Protein AF-A0A172T9U8-F1 (afdb_monomer)

Foldseek 3Di:
DKAKWKWKWFDDDPDTDTDDIHNDPVVSVVCLVVPDDDFDFDDPPDPQDWTFGDDDPDTGITIHMDIDDDDD

Mean predicted aligned error: 4.44 Å

Radius of gyration: 12.49 Å; Cα contacts (8 Å, |Δi|>4): 141; chains: 1;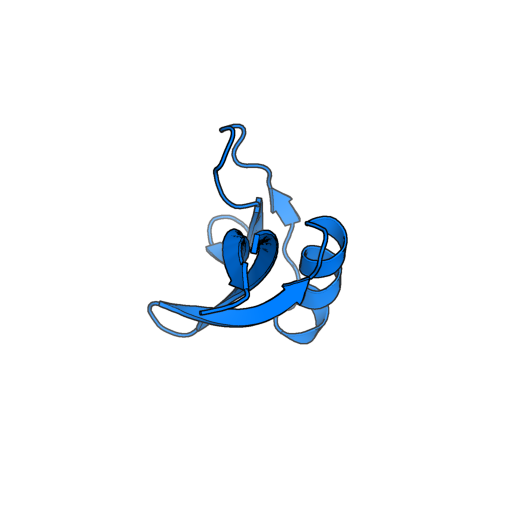 bounding box: 29×25×34 Å

pLDDT: mean 89.6, std 9.99, range [50.0, 97.94]

Structure (mmCIF, N/CA/C/O backbone):
data_AF-A0A172T9U8-F1
#
_entry.id   AF-A0A172T9U8-F1
#
loop_
_atom_site.group_PDB
_atom_site.id
_atom_site.type_symbol
_atom_site.label_atom_id
_atom_site.label_alt_id
_atom_site.label_comp_id
_atom_site.label_asym_id
_atom_site.label_entity_id
_atom_site.label_seq_id
_atom_site.pdbx_PDB_ins_code
_atom_site.Cartn_x
_atom_site.Cartn_y
_atom_site.Cartn_z
_atom_sit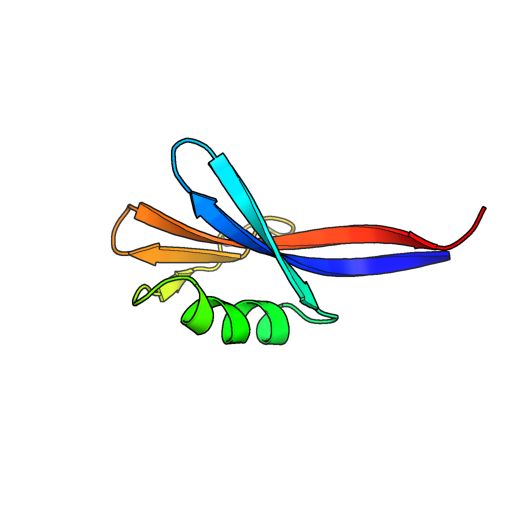e.occupancy
_atom_site.B_iso_or_equiv
_atom_site.auth_seq_id
_atom_site.auth_comp_id
_atom_site.auth_asym_id
_atom_site.auth_atom_id
_atom_site.pdbx_PDB_model_num
ATOM 1 N N . MET A 1 1 ? 16.085 -9.844 -17.417 1.00 67.81 1 MET A N 1
ATOM 2 C CA . MET A 1 1 ? 16.155 -8.399 -17.059 1.00 67.81 1 MET A CA 1
ATOM 3 C C . MET A 1 1 ? 15.366 -8.181 -15.772 1.00 67.81 1 MET A C 1
ATOM 5 O O . MET A 1 1 ? 14.227 -8.627 -15.715 1.00 67.81 1 MET A O 1
ATOM 9 N N . GLN A 1 2 ? 15.954 -7.562 -14.741 1.00 76.75 2 GLN A N 1
ATOM 10 C CA . GLN A 1 2 ? 15.259 -7.282 -13.473 1.00 76.75 2 GLN A CA 1
ATOM 11 C C . GLN A 1 2 ? 14.557 -5.921 -13.541 1.00 76.75 2 GLN A C 1
ATOM 13 O O . GLN A 1 2 ? 15.193 -4.907 -13.827 1.00 76.75 2 GLN A O 1
ATOM 18 N N . GLN A 1 3 ? 13.251 -5.896 -13.280 1.00 84.62 3 GLN A N 1
ATOM 19 C CA . GLN A 1 3 ? 12.452 -4.673 -13.213 1.00 84.62 3 GLN A CA 1
ATOM 20 C C . GLN A 1 3 ? 11.738 -4.591 -11.866 1.00 84.62 3 GLN A C 1
ATOM 22 O O . GLN A 1 3 ? 11.219 -5.583 -11.363 1.00 84.62 3 GLN A O 1
ATOM 27 N N . PHE A 1 4 ? 11.685 -3.394 -11.285 1.00 89.19 4 PHE A N 1
ATOM 28 C CA . PHE A 1 4 ? 10.902 -3.164 -10.076 1.00 89.19 4 PHE A CA 1
ATOM 29 C C . PHE A 1 4 ? 9.430 -2.930 -10.411 1.00 89.19 4 PHE A C 1
ATOM 31 O O . PHE A 1 4 ? 9.102 -2.200 -1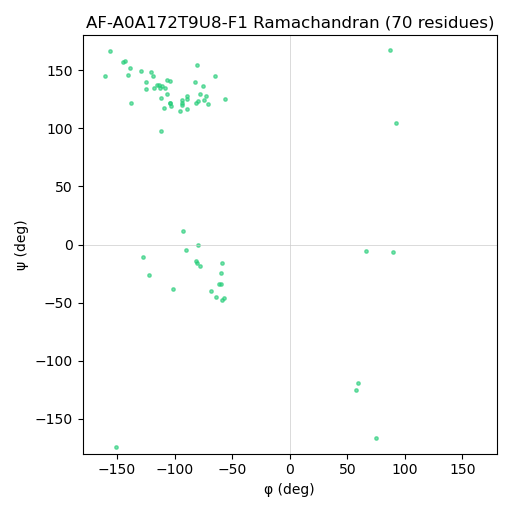1.344 1.00 89.19 4 PHE A O 1
ATOM 38 N N . VAL A 1 5 ? 8.551 -3.498 -9.595 1.00 93.06 5 VAL A N 1
ATOM 39 C CA . VAL A 1 5 ? 7.111 -3.253 -9.618 1.00 93.06 5 VAL A CA 1
ATOM 40 C C . VAL A 1 5 ? 6.634 -2.903 -8.213 1.00 93.06 5 VAL A C 1
ATOM 42 O O . VAL A 1 5 ? 7.177 -3.364 -7.211 1.00 93.06 5 VAL A O 1
ATOM 45 N N . TYR A 1 6 ? 5.603 -2.076 -8.141 1.00 94.31 6 TYR A N 1
ATOM 46 C CA . TYR A 1 6 ? 4.892 -1.752 -6.917 1.00 94.31 6 TYR A CA 1
ATOM 47 C C . TYR A 1 6 ? 3.572 -2.513 -6.909 1.00 94.31 6 TYR A C 1
ATOM 49 O O . TYR A 1 6 ? 2.734 -2.342 -7.798 1.00 94.31 6 TYR A O 1
ATOM 57 N N . VAL A 1 7 ? 3.397 -3.365 -5.910 1.00 96.12 7 VAL A N 1
ATOM 58 C CA . VAL A 1 7 ? 2.237 -4.236 -5.752 1.00 96.12 7 VAL A CA 1
ATOM 59 C C . VAL A 1 7 ? 1.350 -3.661 -4.663 1.00 96.12 7 VAL A C 1
ATOM 61 O O . VAL A 1 7 ? 1.790 -3.478 -3.531 1.00 96.12 7 VAL A O 1
ATOM 64 N N . LEU A 1 8 ? 0.096 -3.370 -4.998 1.00 97.31 8 LEU A N 1
ATOM 65 C CA . LEU A 1 8 ? -0.927 -3.080 -4.004 1.00 97.31 8 LEU A CA 1
ATOM 66 C C . LEU A 1 8 ? -1.464 -4.399 -3.452 1.00 97.31 8 LEU A C 1
ATOM 68 O O . LEU A 1 8 ? -2.040 -5.209 -4.188 1.00 97.31 8 LEU A O 1
ATOM 72 N N . GLU A 1 9 ? -1.343 -4.556 -2.145 1.00 97.94 9 GLU A N 1
ATOM 73 C CA . GLU A 1 9 ? -1.912 -5.649 -1.378 1.00 97.94 9 GLU A CA 1
ATOM 74 C C . GLU A 1 9 ? -2.998 -5.119 -0.441 1.00 97.94 9 GLU A C 1
ATOM 76 O O . GLU A 1 9 ? -2.821 -4.077 0.185 1.00 97.94 9 GLU A O 1
ATOM 81 N N . VAL A 1 10 ? -4.126 -5.821 -0.325 1.00 97.31 10 VAL A N 1
ATOM 82 C CA . VAL A 1 10 ? -5.210 -5.456 0.605 1.00 97.31 10 VAL A CA 1
ATOM 83 C C . VAL A 1 10 ? -5.439 -6.556 1.626 1.00 97.31 10 VAL A C 1
ATOM 85 O O . VAL A 1 10 ? -5.320 -7.742 1.312 1.00 97.31 10 VAL A O 1
ATOM 88 N N . VAL A 1 11 ? -5.785 -6.164 2.850 1.00 96.31 11 VAL A N 1
ATOM 89 C CA . VAL A 1 11 ? -6.053 -7.103 3.938 1.00 96.31 11 VAL A CA 1
ATOM 90 C C . VAL A 1 11 ? -7.410 -7.775 3.713 1.00 96.31 11 VAL A C 1
ATOM 92 O O . VAL A 1 11 ? -8.448 -7.116 3.572 1.00 96.31 11 VAL A O 1
ATOM 95 N N . ARG A 1 12 ? -7.413 -9.110 3.684 1.00 94.06 12 ARG A N 1
ATOM 96 C CA . ARG A 1 12 ? -8.611 -9.957 3.620 1.00 94.06 12 ARG A CA 1
ATOM 97 C C . ARG A 1 12 ? -8.442 -11.145 4.565 1.00 94.06 12 ARG A C 1
ATOM 99 O O . ARG A 1 12 ? -7.511 -11.932 4.421 1.00 94.06 12 ARG A O 1
ATOM 106 N N . GLY A 1 13 ? -9.361 -11.282 5.522 1.00 89.69 13 GLY A N 1
ATOM 107 C CA . GLY A 1 13 ? -9.255 -12.300 6.570 1.00 89.69 13 GLY A CA 1
ATOM 108 C C . GLY A 1 13 ? -7.944 -12.156 7.347 1.00 89.69 13 GLY A C 1
ATOM 109 O O . GLY A 1 13 ? -7.630 -11.066 7.819 1.00 89.69 13 GLY A O 1
ATOM 110 N N . ASN A 1 14 ? -7.171 -13.241 7.419 1.00 90.19 14 ASN A N 1
ATOM 111 C CA . ASN A 1 14 ? -5.901 -13.301 8.150 1.00 90.19 14 ASN A CA 1
ATOM 112 C C . ASN A 1 14 ? -4.669 -12.978 7.280 1.00 90.19 14 ASN A C 1
ATOM 114 O O . ASN A 1 14 ? -3.545 -13.243 7.703 1.00 90.19 14 ASN A O 1
ATOM 118 N N . GLY A 1 15 ? -4.848 -12.455 6.060 1.00 94.75 15 GLY A N 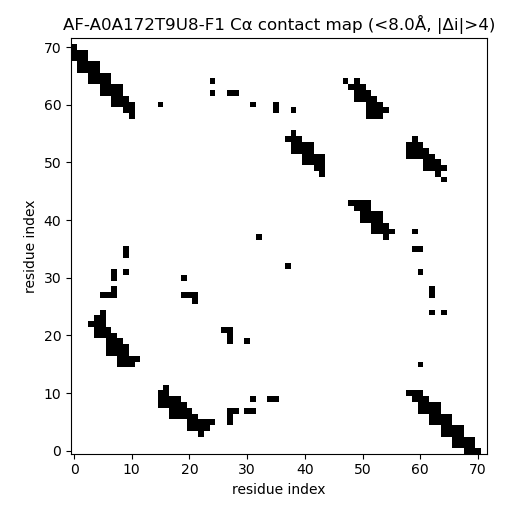1
ATOM 119 C CA . GLY A 1 15 ? -3.739 -12.262 5.126 1.00 94.75 15 GLY A CA 1
ATOM 120 C C . GLY A 1 15 ? -3.903 -11.104 4.146 1.00 94.75 15 GLY A C 1
ATOM 121 O O . GLY A 1 15 ? -4.845 -10.313 4.214 1.00 94.75 15 GLY A O 1
ATOM 122 N N . TYR A 1 16 ? -2.944 -11.029 3.225 1.00 96.50 16 TYR A N 1
ATOM 123 C CA . TYR A 1 16 ? -2.860 -10.026 2.169 1.00 96.50 16 TYR A CA 1
ATOM 124 C C . TYR A 1 16 ? -3.184 -10.658 0.821 1.00 96.50 16 TYR A C 1
ATOM 126 O O . TYR A 1 16 ? -2.665 -11.723 0.492 1.00 96.50 16 TYR A O 1
ATOM 134 N N . ILE A 1 17 ? -4.009 -9.985 0.024 1.00 96.31 17 ILE A N 1
ATOM 135 C CA . ILE A 1 17 ? -4.253 -10.360 -1.370 1.00 96.31 17 ILE A CA 1
ATOM 136 C C . ILE A 1 17 ? -3.689 -9.294 -2.305 1.00 96.31 17 ILE A C 1
ATOM 138 O O . ILE A 1 17 ? -3.888 -8.096 -2.100 1.00 96.31 17 ILE A O 1
ATOM 142 N N . ARG A 1 18 ? -2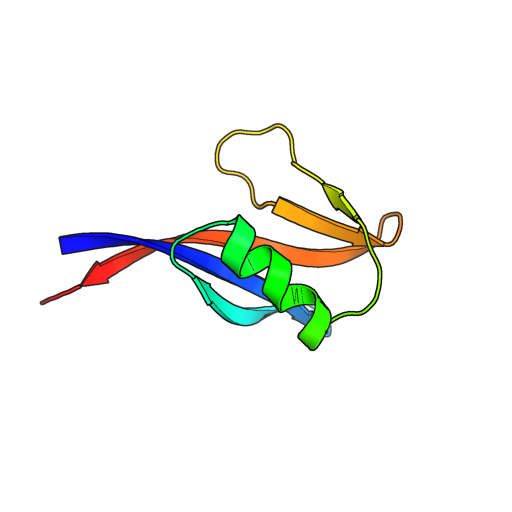.996 -9.731 -3.354 1.00 96.31 18 ARG A N 1
ATOM 143 C CA . ARG A 1 18 ? -2.436 -8.856 -4.389 1.00 96.31 18 ARG A CA 1
ATOM 144 C C . ARG A 1 18 ? -3.537 -8.464 -5.367 1.00 96.31 18 ARG A C 1
ATOM 146 O O . ARG A 1 18 ? -4.179 -9.333 -5.949 1.00 96.31 18 ARG A O 1
ATOM 153 N N . VAL A 1 19 ? -3.766 -7.165 -5.547 1.00 96.75 19 VAL A N 1
ATOM 154 C CA . VAL A 1 19 ? -4.923 -6.662 -6.317 1.00 96.75 19 VAL A CA 1
ATOM 155 C C . VAL A 1 19 ? -4.561 -5.674 -7.422 1.00 96.75 19 VAL A C 1
ATOM 157 O O . VAL A 1 19 ? -5.419 -5.329 -8.242 1.00 96.75 19 VAL A O 1
ATOM 160 N N . HIS A 1 20 ? -3.321 -5.182 -7.461 1.00 96.56 20 HIS A N 1
ATOM 161 C CA . HIS A 1 20 ? -2.851 -4.311 -8.534 1.00 96.56 20 HIS A CA 1
ATOM 162 C C . HIS A 1 20 ? -1.322 -4.265 -8.620 1.00 96.56 20 HIS A C 1
AT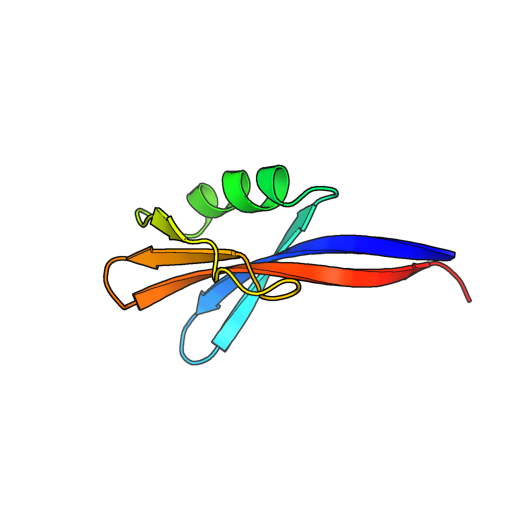OM 164 O O . HIS A 1 20 ? -0.649 -4.266 -7.594 1.00 96.56 20 HIS A O 1
ATOM 170 N N . PHE A 1 21 ? -0.800 -4.151 -9.841 1.00 94.88 21 PHE A N 1
ATOM 171 C CA . PHE A 1 21 ? 0.620 -3.977 -10.145 1.00 94.88 21 PHE A CA 1
ATOM 172 C C . PHE A 1 21 ? 0.815 -2.635 -10.848 1.00 94.88 21 PHE A C 1
ATOM 174 O O . PHE A 1 21 ? 0.061 -2.301 -11.764 1.00 94.88 21 PHE A O 1
ATOM 181 N N . ALA A 1 22 ? 1.819 -1.870 -10.431 1.00 94.19 22 ALA A N 1
ATOM 182 C CA . ALA A 1 22 ? 2.103 -0.548 -10.967 1.00 94.19 22 ALA A CA 1
ATOM 183 C C . ALA A 1 22 ? 3.608 -0.274 -11.059 1.00 94.19 22 ALA A C 1
ATOM 185 O O . ALA A 1 22 ? 4.410 -0.849 -10.333 1.00 94.19 22 ALA A O 1
ATOM 186 N N . GLN A 1 23 ? 3.991 0.660 -11.927 1.00 92.94 23 GLN A N 1
ATOM 187 C CA . GLN A 1 23 ? 5.393 1.060 -12.108 1.00 92.94 23 GLN A CA 1
ATOM 188 C C . GLN A 1 23 ? 5.881 2.056 -11.045 1.00 92.94 23 GLN A C 1
ATOM 190 O O . GLN A 1 23 ? 7.079 2.271 -10.898 1.00 92.94 23 GLN A O 1
ATOM 195 N N . THR A 1 24 ? 4.967 2.666 -10.284 1.00 91.94 24 THR A N 1
ATOM 196 C CA . THR A 1 24 ? 5.297 3.610 -9.208 1.00 91.94 24 THR A CA 1
ATOM 197 C C . THR A 1 24 ? 4.421 3.374 -7.982 1.00 91.94 24 THR A C 1
ATOM 199 O O . THR A 1 24 ? 3.266 2.952 -8.102 1.00 91.94 24 THR A O 1
ATOM 202 N N . ALA A 1 25 ? 4.944 3.708 -6.799 1.00 91.81 25 ALA A N 1
ATOM 203 C CA . ALA A 1 25 ? 4.202 3.615 -5.543 1.00 91.81 25 ALA A CA 1
ATOM 204 C C . ALA A 1 25 ? 2.899 4.431 -5.577 1.00 91.81 25 ALA A C 1
ATOM 206 O O . ALA A 1 25 ? 1.836 3.914 -5.245 1.00 91.81 25 ALA A O 1
ATOM 207 N N . GLY A 1 26 ? 2.956 5.673 -6.068 1.00 92.94 26 GLY A N 1
ATOM 208 C CA . GLY A 1 26 ? 1.783 6.545 -6.156 1.00 92.94 26 GLY A CA 1
ATOM 209 C C . GLY A 1 26 ? 0.677 5.994 -7.061 1.00 92.94 26 GLY A C 1
ATOM 210 O O . GLY A 1 26 ? -0.507 6.166 -6.772 1.00 92.94 26 GLY A O 1
ATOM 211 N N . ALA A 1 27 ? 1.031 5.292 -8.142 1.00 94.44 27 ALA A N 1
ATOM 212 C CA . ALA A 1 27 ? 0.046 4.625 -8.991 1.00 94.44 27 ALA A CA 1
ATOM 213 C C . ALA A 1 27 ? -0.634 3.448 -8.267 1.00 94.44 27 ALA A C 1
ATOM 215 O O . ALA A 1 27 ? -1.856 3.312 -8.357 1.00 94.44 27 ALA A O 1
ATOM 216 N N . ALA A 1 28 ? 0.123 2.664 -7.492 1.00 95.00 28 ALA A N 1
ATOM 217 C CA . ALA A 1 28 ? -0.434 1.608 -6.648 1.00 95.00 28 ALA A CA 1
ATOM 218 C C . ALA A 1 28 ? -1.348 2.172 -5.543 1.00 95.00 28 ALA A C 1
ATOM 220 O O . ALA A 1 28 ? -2.470 1.695 -5.377 1.00 95.00 28 ALA A O 1
ATOM 221 N N . GLN A 1 29 ? -0.926 3.240 -4.855 1.00 95.31 29 GLN A N 1
ATOM 222 C CA . GLN A 1 29 ? -1.701 3.886 -3.788 1.00 95.31 29 GLN A CA 1
ATOM 223 C C . GLN A 1 29 ? -3.063 4.387 -4.272 1.00 95.31 29 GLN A C 1
ATOM 225 O O . GLN A 1 29 ? -4.089 4.098 -3.656 1.00 95.31 29 GLN A O 1
ATOM 230 N N . ARG A 1 30 ? -3.100 5.090 -5.414 1.00 94.44 30 ARG A N 1
ATOM 231 C CA . ARG A 1 30 ? -4.352 5.610 -5.992 1.00 94.44 30 ARG A CA 1
ATOM 232 C C . ARG A 1 30 ? -5.362 4.513 -6.317 1.00 94.44 30 ARG A C 1
ATOM 234 O O . ARG A 1 30 ? -6.556 4.790 -6.376 1.00 94.44 30 ARG A O 1
ATOM 241 N N . ARG A 1 31 ? -4.909 3.274 -6.536 1.00 96.12 31 ARG A N 1
ATOM 242 C CA . ARG A 1 31 ? -5.797 2.145 -6.822 1.00 96.12 31 ARG A CA 1
ATOM 243 C C . ARG A 1 31 ? -6.478 1.583 -5.568 1.00 96.12 31 ARG A C 1
ATOM 245 O O . ARG A 1 31 ? -7.506 0.926 -5.710 1.00 96.12 31 ARG A O 1
ATOM 252 N N . ALA A 1 32 ? -5.967 1.858 -4.366 1.00 95.00 32 ALA A N 1
ATOM 253 C CA . ALA A 1 32 ? -6.506 1.304 -3.121 1.00 95.00 32 ALA A CA 1
ATOM 254 C C . ALA A 1 32 ? -7.974 1.667 -2.871 1.00 95.00 32 ALA A C 1
ATOM 256 O O . ALA A 1 32 ? -8.731 0.810 -2.418 1.00 95.00 32 ALA A O 1
ATOM 257 N N . SER A 1 33 ? -8.403 2.866 -3.276 1.00 93.62 33 SER A N 1
ATOM 258 C CA . SER A 1 33 ? -9.791 3.332 -3.134 1.00 93.62 33 SER A CA 1
ATOM 259 C C . SER A 1 33 ? -10.832 2.450 -3.836 1.00 93.62 33 SER A C 1
ATOM 261 O O . SER A 1 33 ? -12.017 2.544 -3.534 1.00 93.62 33 SER A O 1
ATOM 263 N N . LYS A 1 34 ? -10.417 1.568 -4.758 1.00 95.38 34 LYS A N 1
ATOM 264 C CA . LYS A 1 34 ? -11.313 0.593 -5.400 1.00 95.38 34 LYS A CA 1
ATOM 265 C C . LYS A 1 34 ? -11.588 -0.657 -4.564 1.00 95.38 34 LYS A C 1
ATOM 267 O O . LYS A 1 34 ? -12.497 -1.408 -4.900 1.00 95.38 34 LYS A O 1
ATOM 272 N N . TYR A 1 35 ? -10.785 -0.919 -3.537 1.00 94.19 35 TYR A N 1
ATOM 273 C CA . TYR A 1 35 ? -10.795 -2.190 -2.803 1.00 94.19 35 TYR A CA 1
ATOM 274 C C . TYR A 1 35 ? -11.056 -2.025 -1.307 1.00 94.19 35 TYR A C 1
ATOM 276 O O . TYR A 1 35 ? -11.544 -2.959 -0.659 1.00 94.19 35 TYR A O 1
ATOM 284 N N . VAL A 1 36 ? -10.702 -0.858 -0.770 1.00 93.31 36 VAL A N 1
ATOM 285 C CA . VAL A 1 36 ? -10.850 -0.477 0.633 1.00 93.31 36 VAL A CA 1
ATOM 286 C C . VAL A 1 36 ? -11.298 0.982 0.711 1.00 93.31 36 VAL A C 1
ATOM 288 O O . VAL A 1 36 ? -10.935 1.794 -0.140 1.00 93.31 36 VAL A O 1
ATOM 291 N N . ALA A 1 37 ? -12.113 1.299 1.714 1.00 91.00 37 ALA A N 1
ATOM 292 C CA . ALA A 1 37 ? -12.613 2.645 1.963 1.00 91.00 37 ALA A CA 1
ATOM 293 C C . ALA A 1 37 ? -11.912 3.252 3.184 1.00 91.00 37 ALA A C 1
ATOM 295 O O . ALA A 1 37 ? -11.687 2.555 4.171 1.00 91.00 37 ALA A O 1
ATOM 296 N N . GLY A 1 38 ? -11.612 4.549 3.110 1.00 91.50 38 GLY A N 1
ATOM 297 C CA . GLY A 1 38 ? -10.974 5.292 4.195 1.00 91.50 38 GLY A CA 1
ATOM 298 C C . GLY A 1 38 ? -9.481 5.003 4.373 1.00 91.50 38 GLY A C 1
ATOM 299 O O . GLY A 1 38 ? -8.822 4.418 3.510 1.00 91.50 38 GLY A O 1
ATOM 300 N N . GLY A 1 39 ? -8.968 5.452 5.518 1.00 93.94 39 GLY A N 1
ATOM 301 C CA . GLY A 1 39 ? -7.579 5.314 5.932 1.00 93.94 39 GLY A CA 1
ATOM 302 C C . GLY A 1 39 ? -6.639 6.419 5.441 1.00 93.94 39 GLY A C 1
ATOM 303 O O . GLY A 1 39 ? -6.968 7.228 4.572 1.00 93.94 39 GLY A O 1
ATOM 304 N N . VAL A 1 40 ? -5.444 6.441 6.024 1.00 95.19 40 VAL A N 1
ATOM 305 C CA . VAL A 1 40 ? -4.364 7.384 5.723 1.00 95.19 40 VAL A CA 1
ATOM 306 C C . VAL A 1 40 ? -3.112 6.600 5.357 1.00 95.19 40 VAL A C 1
ATOM 308 O O . VAL A 1 40 ? -2.761 5.616 6.012 1.00 95.19 40 VAL A O 1
ATOM 311 N N . TRP A 1 41 ? -2.449 7.018 4.281 1.00 94.62 41 TRP A N 1
ATOM 312 C CA . TRP A 1 41 ? -1.160 6.451 3.906 1.00 94.62 41 TRP A CA 1
ATOM 313 C C . TRP A 1 41 ? -0.094 6.904 4.898 1.00 94.62 41 TRP A C 1
ATOM 315 O O . TRP A 1 41 ? 0.151 8.098 5.049 1.00 94.62 41 TRP A O 1
ATOM 325 N N . ALA A 1 42 ? 0.542 5.938 5.546 1.00 91.19 42 ALA A N 1
ATOM 326 C CA . ALA A 1 42 ? 1.661 6.138 6.441 1.00 91.19 42 ALA A CA 1
ATOM 327 C C . ALA A 1 42 ? 2.927 5.553 5.809 1.00 91.19 42 ALA A C 1
ATOM 329 O O . ALA A 1 42 ? 2.974 4.375 5.429 1.00 91.19 42 ALA A O 1
ATOM 330 N N . GLU A 1 43 ? 3.963 6.382 5.715 1.00 84.75 43 GLU A N 1
ATOM 331 C CA . GLU A 1 43 ? 5.314 5.892 5.483 1.00 84.75 43 GLU A CA 1
ATOM 332 C C . GLU A 1 43 ? 5.838 5.284 6.782 1.00 84.75 43 GLU A C 1
ATOM 334 O O . GLU A 1 43 ? 5.677 5.837 7.867 1.00 84.75 43 GLU A O 1
ATOM 339 N N . THR A 1 44 ? 6.482 4.130 6.687 1.00 71.94 44 THR A N 1
ATOM 340 C CA . THR A 1 44 ? 7.039 3.420 7.845 1.00 71.94 44 THR A CA 1
ATOM 341 C C . THR A 1 44 ? 8.376 4.003 8.316 1.00 71.94 44 THR A C 1
ATOM 343 O O . THR A 1 44 ? 8.969 3.466 9.248 1.00 71.94 44 THR A O 1
ATOM 346 N N . GLY A 1 45 ? 8.895 5.050 7.657 1.00 64.62 45 GLY A N 1
ATOM 347 C CA . GLY A 1 45 ? 10.177 5.703 7.972 1.00 64.62 45 GLY A CA 1
ATOM 348 C C . GLY A 1 45 ? 11.425 4.835 7.752 1.00 64.62 45 GLY A C 1
ATOM 349 O O . GLY A 1 45 ? 12.546 5.318 7.871 1.00 64.62 45 GLY A O 1
ATOM 350 N N . GLN A 1 46 ? 11.246 3.558 7.416 1.00 74.31 46 GLN A N 1
ATOM 351 C CA . GLN A 1 46 ? 12.308 2.597 7.151 1.00 74.31 46 GLN A CA 1
ATOM 352 C C . GLN A 1 46 ? 12.436 2.364 5.647 1.00 74.31 46 GLN A C 1
ATOM 354 O O . GLN A 1 46 ? 11.495 1.913 4.988 1.00 74.31 46 GLN A O 1
ATOM 359 N N . THR A 1 47 ? 13.622 2.634 5.107 1.00 74.38 47 THR A N 1
ATOM 360 C CA . THR A 1 47 ? 13.944 2.366 3.704 1.00 74.38 47 THR A CA 1
ATOM 361 C C . THR A 1 47 ? 13.702 0.894 3.373 1.00 74.38 47 THR A C 1
ATOM 363 O O . THR A 1 47 ? 14.243 0.007 4.026 1.00 74.38 47 THR A O 1
ATOM 366 N N . GLY A 1 48 ? 12.892 0.638 2.345 1.00 73.00 48 GLY A N 1
ATOM 367 C CA . GLY A 1 48 ? 12.565 -0.717 1.889 1.00 73.00 48 GLY A CA 1
ATOM 368 C C . GLY A 1 48 ? 11.335 -1.344 2.548 1.00 73.00 48 GLY A C 1
ATOM 369 O O . GLY A 1 48 ? 10.900 -2.400 2.098 1.00 73.00 48 GLY A O 1
ATOM 370 N N . GLN A 1 49 ? 10.733 -0.701 3.551 1.00 81.81 49 GLN A N 1
ATOM 371 C CA . GLN A 1 49 ? 9.462 -1.164 4.106 1.00 81.81 49 GLN A CA 1
ATOM 372 C C . GLN A 1 49 ? 8.256 -0.726 3.247 1.00 81.81 49 GLN A C 1
ATOM 374 O O . GLN A 1 49 ? 8.332 0.285 2.541 1.00 81.81 49 GLN A O 1
ATOM 379 N N . PRO A 1 50 ? 7.129 -1.461 3.305 1.00 85.19 50 PRO A N 1
ATOM 380 C CA . PRO A 1 50 ? 5.916 -1.120 2.566 1.00 85.19 50 PRO A CA 1
ATOM 381 C C . PRO A 1 50 ? 5.278 0.194 3.027 1.00 85.19 50 PRO A C 1
ATOM 383 O O . PRO A 1 50 ? 5.207 0.475 4.222 1.00 85.19 50 PRO A O 1
ATOM 386 N N . LEU A 1 51 ? 4.697 0.944 2.088 1.00 92.81 51 LEU A N 1
ATOM 387 C CA . LEU A 1 51 ? 3.768 2.032 2.416 1.00 92.81 51 LEU A CA 1
ATOM 388 C C . LEU A 1 51 ? 2.458 1.411 2.897 1.00 92.81 51 LEU A C 1
ATOM 390 O O . LEU A 1 51 ? 1.905 0.574 2.186 1.00 92.81 51 LEU A O 1
ATOM 394 N N . ARG A 1 52 ? 1.940 1.807 4.060 1.00 95.56 52 ARG A N 1
ATOM 395 C CA . ARG A 1 52 ? 0.748 1.184 4.664 1.00 95.56 52 ARG A CA 1
ATOM 396 C C . ARG A 1 52 ? -0.426 2.152 4.638 1.00 95.56 52 ARG A C 1
ATOM 398 O O . ARG A 1 52 ? -0.263 3.326 4.944 1.00 95.56 52 ARG A O 1
ATOM 405 N N . LEU A 1 53 ? -1.606 1.666 4.281 1.00 96.50 53 LEU A N 1
ATOM 406 C CA . LEU A 1 53 ? -2.866 2.384 4.425 1.00 96.50 53 LEU A CA 1
ATOM 407 C C . LEU A 1 53 ? -3.506 1.944 5.737 1.00 96.50 53 LEU A C 1
ATOM 409 O O . LEU A 1 53 ? -3.869 0.773 5.889 1.00 96.50 53 LEU A O 1
ATOM 413 N N . LEU A 1 54 ? -3.626 2.877 6.674 1.00 95.56 54 LEU A N 1
ATOM 414 C CA . LEU A 1 54 ? -4.074 2.602 8.034 1.00 95.56 54 LEU A CA 1
ATOM 415 C C . LEU A 1 54 ? -5.406 3.290 8.323 1.00 95.56 54 LEU A C 1
ATOM 417 O O . LEU A 1 54 ? -5.578 4.459 7.995 1.00 95.56 54 LEU A O 1
ATOM 421 N N . ASP A 1 55 ? -6.316 2.584 8.981 1.00 94.94 55 ASP A N 1
ATOM 422 C CA . ASP A 1 55 ? -7.511 3.135 9.619 1.00 94.94 55 ASP A CA 1
ATOM 423 C C . ASP A 1 55 ? -7.356 2.987 11.139 1.00 94.94 55 ASP A C 1
ATOM 425 O O . ASP A 1 55 ? -7.480 1.896 11.706 1.00 94.94 55 ASP A O 1
ATOM 429 N N . GLY A 1 56 ? -6.926 4.072 11.789 1.00 92.50 56 GLY A N 1
ATOM 430 C CA . GLY A 1 56 ? -6.404 4.024 13.154 1.00 92.50 56 GLY A CA 1
ATOM 431 C C . GLY A 1 56 ? -5.184 3.098 13.252 1.00 92.50 56 GLY A C 1
ATOM 432 O O . GLY A 1 56 ? -4.174 3.311 12.585 1.00 92.50 56 GLY A O 1
ATOM 433 N N . HIS A 1 57 ? -5.282 2.050 14.075 1.00 90.88 57 HI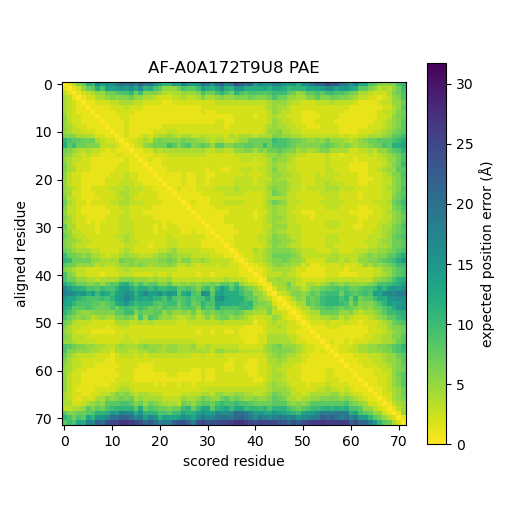S A N 1
ATOM 434 C CA . HIS A 1 57 ? -4.235 1.027 14.222 1.00 90.88 57 HIS A CA 1
ATOM 435 C C . HIS A 1 57 ? -4.388 -0.158 13.259 1.00 90.88 57 HIS A C 1
ATOM 437 O O . HIS A 1 57 ? -3.539 -1.051 13.232 1.00 90.88 57 HIS A O 1
ATOM 443 N N . ARG A 1 58 ? -5.474 -0.198 12.482 1.00 93.00 58 ARG A N 1
ATOM 444 C CA . ARG A 1 58 ? -5.773 -1.303 11.577 1.00 93.00 58 ARG A CA 1
ATOM 445 C C . ARG A 1 58 ? -5.151 -1.047 10.214 1.00 93.00 58 ARG A C 1
ATOM 447 O O . ARG A 1 58 ? -5.416 -0.029 9.586 1.00 93.00 58 ARG A O 1
ATOM 454 N N . GLU A 1 59 ? -4.389 -2.009 9.711 1.00 94.94 59 GLU A N 1
ATOM 455 C CA . GLU A 1 59 ? -3.951 -1.986 8.317 1.00 94.94 59 GLU A CA 1
ATOM 4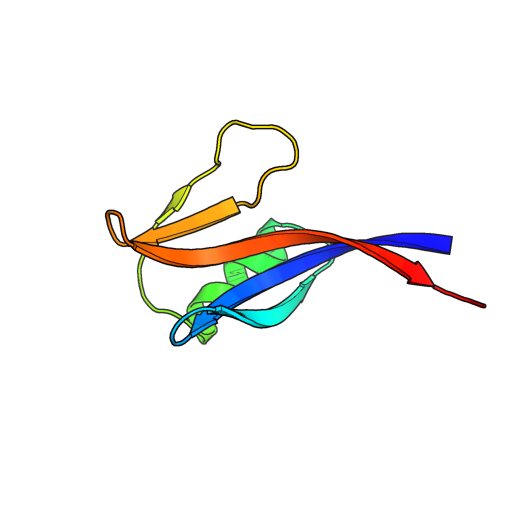56 C C . GLU A 1 59 ? -5.083 -2.433 7.391 1.00 94.94 59 GLU A C 1
ATOM 458 O O . GLU A 1 59 ? -5.711 -3.472 7.603 1.00 94.94 59 GLU A O 1
ATOM 463 N N . LEU A 1 60 ? -5.348 -1.630 6.363 1.00 96.25 60 LEU A N 1
ATOM 464 C CA . LEU A 1 60 ? -6.321 -1.933 5.316 1.00 96.25 60 LEU A CA 1
ATOM 465 C C . LEU A 1 60 ? -5.637 -2.434 4.043 1.00 96.25 60 LEU A C 1
ATOM 467 O O . LEU A 1 60 ? -6.149 -3.327 3.365 1.00 96.25 60 LEU A O 1
ATOM 471 N N . ALA A 1 61 ? -4.490 -1.846 3.709 1.00 97.19 61 ALA A N 1
ATOM 472 C CA . ALA A 1 61 ? -3.720 -2.160 2.516 1.00 97.19 61 ALA A CA 1
ATOM 473 C C . ALA A 1 61 ? -2.249 -1.781 2.695 1.00 97.19 61 ALA A C 1
ATOM 475 O O . ALA A 1 61 ? -1.905 -0.994 3.575 1.00 97.19 61 ALA A O 1
ATOM 476 N N . ARG A 1 62 ? -1.394 -2.269 1.801 1.00 96.88 62 ARG A N 1
ATOM 477 C CA . ARG A 1 62 ? -0.007 -1.826 1.673 1.00 96.88 62 ARG A CA 1
ATOM 478 C C . ARG A 1 62 ? 0.460 -1.833 0.230 1.00 96.88 62 ARG A C 1
ATOM 480 O O . ARG A 1 62 ? -0.074 -2.557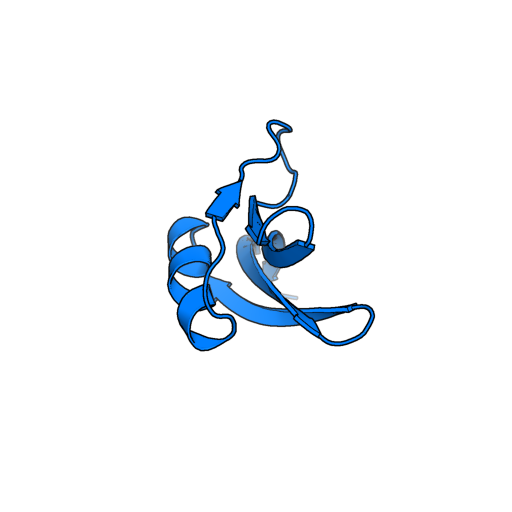 -0.606 1.00 96.88 62 ARG A O 1
ATOM 487 N N . VAL A 1 63 ? 1.479 -1.035 -0.055 1.00 96.12 63 VAL A N 1
ATOM 488 C CA . VAL A 1 63 ? 2.212 -1.073 -1.316 1.00 96.12 63 VAL A CA 1
ATOM 489 C C . VAL A 1 63 ? 3.594 -1.647 -1.053 1.00 96.12 63 VAL A C 1
ATOM 491 O O . VAL A 1 63 ? 4.386 -1.055 -0.320 1.00 96.12 63 VAL A O 1
ATOM 494 N N . VAL A 1 64 ? 3.874 -2.789 -1.670 1.00 94.56 64 VAL A N 1
ATOM 495 C CA . VAL A 1 64 ? 5.148 -3.506 -1.577 1.00 94.56 64 VAL A CA 1
ATOM 496 C C . VAL A 1 64 ? 5.942 -3.276 -2.857 1.00 94.56 64 VAL A C 1
ATOM 498 O O . VAL A 1 64 ? 5.373 -3.248 -3.947 1.00 94.56 64 VAL A O 1
ATOM 501 N N . ARG A 1 65 ? 7.257 -3.093 -2.739 1.00 92.81 65 ARG A N 1
ATOM 502 C CA . ARG A 1 65 ? 8.164 -3.055 -3.889 1.00 92.81 65 ARG A CA 1
ATOM 503 C C . ARG A 1 65 ? 8.729 -4.453 -4.110 1.00 92.81 65 ARG A C 1
ATOM 505 O O . ARG A 1 65 ? 9.376 -4.991 -3.219 1.00 92.81 65 ARG A O 1
ATOM 512 N N . GLU A 1 66 ? 8.520 -5.005 -5.295 1.00 91.00 66 GLU A N 1
ATOM 513 C CA . GLU A 1 66 ? 9.040 -6.315 -5.690 1.00 91.00 66 GLU A CA 1
ATOM 514 C C . GLU A 1 66 ? 9.945 -6.186 -6.917 1.00 91.00 66 GLU A C 1
ATOM 516 O O . GLU A 1 66 ? 9.746 -5.314 -7.767 1.00 91.00 66 GLU A O 1
ATOM 521 N N . THR A 1 67 ? 10.950 -7.055 -7.005 1.00 88.81 67 THR A N 1
ATOM 522 C CA . THR A 1 67 ? 11.748 -7.242 -8.219 1.00 88.81 67 THR A CA 1
ATOM 523 C C . THR A 1 67 ? 11.139 -8.386 -9.014 1.00 88.81 67 THR A C 1
ATOM 525 O O . THR A 1 67 ? 10.997 -9.489 -8.495 1.00 88.81 67 THR A O 1
ATOM 528 N N . VAL A 1 68 ? 10.796 -8.132 -10.271 1.00 82.69 68 VAL A N 1
ATOM 529 C CA . VAL A 1 68 ? 10.326 -9.145 -11.214 1.00 82.69 68 VAL A CA 1
ATOM 530 C C . VAL A 1 68 ? 11.439 -9.420 -12.212 1.00 82.69 68 VAL A C 1
ATOM 532 O O . VAL A 1 68 ? 12.004 -8.495 -12.803 1.00 82.69 68 VAL A O 1
ATOM 535 N N . GLU A 1 69 ? 11.749 -10.695 -12.405 1.00 80.00 69 GLU A N 1
ATOM 536 C CA . GLU A 1 69 ? 12.631 -11.142 -13.474 1.00 80.00 69 GLU A CA 1
ATOM 537 C C . GLU A 1 69 ? 11.808 -11.425 -14.727 1.00 80.00 69 GLU A C 1
ATOM 539 O O . GLU A 1 69 ? 10.947 -12.301 -14.745 1.00 80.00 69 GLU A O 1
ATOM 544 N N . TYR A 1 70 ? 12.071 -10.659 -15.785 1.00 64.62 70 TYR A N 1
ATOM 545 C CA . TYR A 1 70 ? 11.560 -10.952 -17.117 1.00 64.62 70 TYR A CA 1
ATOM 546 C C . TYR A 1 70 ? 12.605 -11.763 -17.890 1.00 64.62 70 TYR A C 1
ATOM 548 O O . TYR A 1 70 ? 13.718 -11.269 -18.117 1.00 64.62 70 TYR A O 1
ATOM 556 N N . GLY A 1 71 ? 12.209 -12.968 -18.310 1.00 59.00 71 GLY A N 1
ATOM 557 C CA . GLY A 1 71 ? 12.904 -13.799 -19.297 1.00 59.00 71 GLY A CA 1
ATOM 558 C C . GLY A 1 71 ? 13.904 -14.798 -18.716 1.00 59.00 71 GLY A C 1
ATOM 559 O O . GLY A 1 71 ? 15.020 -14.418 -18.360 1.00 59.00 71 GLY A O 1
ATOM 560 N N . GLY A 1 72 ? 13.488 -16.066 -18.705 1.00 50.00 72 GLY A N 1
ATOM 561 C CA . GLY A 1 72 ? 14.307 -17.200 -19.133 1.00 50.00 72 GLY A CA 1
ATOM 562 C C . GLY A 1 72 ? 13.781 -17.670 -20.483 1.00 50.00 72 GLY A C 1
ATOM 563 O O . GLY A 1 72 ? 12.539 -17.614 -20.647 1.00 50.00 72 GLY A O 1
#

Sequence (72 aa):
MQQFVYVLEVVRGNGYIRVHFAQTAGAAQRRASKYVAGGVWAETGQTGQPLRLLDGHRELARVVRETVEYGG

Secondary structure (DSSP, 8-state):
-EEEEEEEEEEETTEEEEEEEESSHHHHHHHGGGT----EEE--SSTTPPEEEEETTEEEEEEEEEEEE---

Nearest PDB structures (foldseek):
  4hbo-assembly4_D-5  TM=2.852E-01  e=2.074E+00  Rubella virus strain M33
  8ddj-assembly1_A  TM=3.489E-01  e=8.546E+00  Escherichia coli K-12
  6ty3-assembly1_B  TM=3.788E-01  e=8.546E+00  Gallus gallus

Solvent-accessible surface area (backbone atoms only — not comparable to full-atom values): 4300 Å² total; per-residue (Å²): 87,82,43,70,36,16,34,21,30,36,59,54,92,97,44,74,44,82,78,47,79,25,85,38,63,68,61,23,57,70,53,43,70,81,80,49,83,83,59,48,82,42,78,70,88,48,92,90,59,49,40,33,28,26,51,85,92,43,72,51,32,34,39,39,82,43,80,44,78,51,80,134

Organism: NCBI:txid1182568